Protein AF-A0A850SKY4-F1 (afdb_monomer_lite)

Structure (mmCIF, N/CA/C/O backbone):
data_AF-A0A850SKY4-F1
#
_entry.id   AF-A0A850SKY4-F1
#
loop_
_atom_site.group_PDB
_atom_site.id
_atom_site.type_symbol
_atom_site.label_atom_id
_atom_site.label_alt_id
_atom_site.label_comp_id
_atom_site.label_asym_id
_atom_site.label_entity_id
_atom_site.label_seq_id
_atom_site.pdbx_PDB_ins_code
_atom_site.Cartn_x
_atom_site.Cartn_y
_atom_site.Cartn_z
_atom_site.occupancy
_atom_site.B_iso_or_equiv
_atom_site.auth_seq_id
_atom_site.auth_comp_id
_atom_site.auth_asym_id
_atom_site.auth_atom_id
_atom_site.pdbx_PDB_model_num
ATOM 1 N N . MET A 1 1 ? 23.379 -3.160 -12.458 1.00 40.75 1 MET A N 1
ATOM 2 C CA . MET A 1 1 ? 22.372 -3.322 -13.524 1.00 40.75 1 MET A CA 1
ATOM 3 C C . MET A 1 1 ? 21.267 -2.329 -13.237 1.00 40.75 1 MET A C 1
ATOM 5 O O . MET A 1 1 ? 20.781 -2.315 -12.118 1.00 40.75 1 MET A O 1
ATOM 9 N N . ALA A 1 2 ? 20.944 -1.438 -14.171 1.00 45.31 2 ALA A N 1
ATOM 10 C CA . ALA A 1 2 ? 19.722 -0.653 -14.061 1.00 45.31 2 ALA A CA 1
ATOM 11 C C . ALA A 1 2 ? 18.605 -1.550 -14.602 1.00 45.31 2 ALA A C 1
ATOM 13 O O . ALA A 1 2 ? 18.466 -1.661 -15.818 1.00 45.31 2 ALA A O 1
ATOM 14 N N . GLY A 1 3 ? 17.923 -2.279 -13.712 1.00 50.12 3 GLY A N 1
ATOM 15 C CA . GLY A 1 3 ? 16.710 -3.014 -14.068 1.00 50.12 3 GLY A CA 1
ATOM 16 C C . GLY A 1 3 ? 15.757 -2.054 -14.775 1.00 50.12 3 GLY A C 1
ATOM 17 O O . GLY A 1 3 ? 15.608 -0.905 -14.345 1.00 50.12 3 GLY A O 1
ATOM 18 N N . ASN A 1 4 ? 15.196 -2.481 -15.906 1.00 62.06 4 ASN A N 1
ATOM 19 C CA . ASN A 1 4 ? 14.220 -1.707 -16.675 1.00 62.06 4 ASN A CA 1
ATOM 20 C C . ASN A 1 4 ? 12.864 -1.762 -15.961 1.00 62.06 4 ASN A C 1
ATOM 22 O O . ASN A 1 4 ? 11.878 -2.222 -16.521 1.00 62.06 4 ASN A O 1
ATOM 26 N N . ILE A 1 5 ? 12.829 -1.341 -14.702 1.00 69.19 5 ILE A N 1
ATOM 27 C CA . ILE A 1 5 ? 11.581 -1.128 -13.982 1.00 69.19 5 ILE A CA 1
ATOM 28 C C . ILE A 1 5 ? 10.931 0.110 -14.585 1.00 69.19 5 ILE A C 1
ATOM 30 O O . ILE A 1 5 ? 11.593 1.145 -14.741 1.00 69.19 5 ILE A O 1
ATOM 34 N N . ALA A 1 6 ? 9.649 -0.001 -14.931 1.00 75.88 6 ALA A N 1
ATOM 35 C CA . ALA A 1 6 ? 8.849 1.136 -15.360 1.00 75.88 6 ALA A CA 1
ATOM 36 C C . ALA A 1 6 ? 8.968 2.280 -14.343 1.00 75.88 6 ALA A C 1
ATOM 38 O O . ALA A 1 6 ? 9.213 2.053 -13.154 1.00 75.88 6 ALA A O 1
ATOM 39 N N . ALA A 1 7 ? 8.826 3.524 -14.801 1.00 78.69 7 ALA A N 1
ATOM 40 C CA . ALA A 1 7 ? 8.818 4.661 -13.890 1.00 78.69 7 ALA A CA 1
ATOM 41 C C . ALA A 1 7 ? 7.694 4.486 -12.858 1.00 78.69 7 ALA A C 1
ATOM 43 O O . ALA A 1 7 ? 6.604 4.027 -13.198 1.00 78.69 7 ALA A O 1
ATOM 44 N N . CYS A 1 8 ? 7.962 4.845 -11.599 1.00 79.12 8 CYS A N 1
ATOM 45 C CA . CYS A 1 8 ? 6.897 4.910 -10.607 1.00 79.12 8 CYS A CA 1
ATOM 46 C C . CYS A 1 8 ? 5.847 5.919 -11.110 1.00 79.12 8 CYS A C 1
ATOM 48 O O . CYS A 1 8 ? 6.239 7.016 -11.520 1.00 79.12 8 CYS A O 1
ATOM 50 N N . PRO A 1 9 ? 4.553 5.560 -11.139 1.00 79.88 9 PRO A N 1
ATOM 51 C CA . PRO A 1 9 ? 3.521 6.423 -11.696 1.00 79.88 9 PRO A CA 1
ATOM 52 C C . PRO A 1 9 ? 3.425 7.698 -10.861 1.00 79.88 9 PRO A C 1
ATOM 54 O O . PRO A 1 9 ? 3.389 7.608 -9.641 1.00 79.88 9 PRO A O 1
ATOM 57 N N . ASP A 1 10 ? 3.330 8.878 -11.475 1.00 84.94 10 ASP A N 1
ATOM 58 C CA . ASP A 1 10 ? 3.222 10.145 -10.728 1.00 84.94 10 ASP A CA 1
ATOM 59 C C . ASP A 1 10 ? 2.014 10.165 -9.765 1.00 84.94 10 ASP A C 1
ATOM 61 O O . ASP A 1 10 ? 2.070 10.749 -8.681 1.00 84.94 10 ASP A O 1
ATOM 65 N N . ASP A 1 11 ? 0.946 9.447 -10.121 1.00 88.38 11 ASP A N 1
ATOM 66 C CA . ASP A 1 11 ? -0.265 9.263 -9.316 1.00 88.38 11 ASP A CA 1
ATOM 67 C C . ASP A 1 11 ? -0.183 8.092 -8.312 1.00 88.38 11 ASP A C 1
ATOM 69 O O . ASP A 1 11 ? -1.209 7.700 -7.741 1.00 88.38 11 ASP A O 1
ATOM 73 N N . TYR A 1 12 ? 1.011 7.542 -8.038 1.00 85.50 12 TYR A N 1
ATOM 74 C CA . TYR A 1 12 ? 1.211 6.485 -7.033 1.00 85.50 12 TYR A CA 1
ATOM 75 C C . TYR A 1 12 ? 0.536 6.775 -5.679 1.00 85.50 12 TYR A C 1
ATOM 77 O O . TYR A 1 12 ? 0.016 5.826 -5.088 1.00 85.50 12 TYR A O 1
ATOM 85 N N . PRO A 1 13 ? 0.453 8.026 -5.164 1.00 86.94 13 PRO A N 1
ATOM 86 C CA . PRO A 1 13 ? -0.202 8.281 -3.886 1.00 86.94 13 PRO A CA 1
ATOM 87 C C . PRO A 1 13 ? -1.699 7.977 -3.928 1.00 86.94 13 PRO A C 1
ATOM 89 O O . PRO A 1 13 ? -2.243 7.373 -3.002 1.00 86.94 13 PRO A O 1
ATOM 92 N N . ALA A 1 14 ? -2.361 8.391 -5.010 1.00 88.00 14 ALA A N 1
ATOM 93 C CA . ALA A 1 14 ? -3.789 8.186 -5.206 1.00 88.00 14 ALA A CA 1
ATOM 94 C C . ALA A 1 14 ? -4.093 6.712 -5.497 1.00 88.00 14 ALA A C 1
ATOM 96 O O . ALA A 1 14 ? -5.043 6.159 -4.943 1.00 88.00 14 ALA A O 1
ATOM 97 N N . GLN A 1 15 ? -3.254 6.061 -6.307 1.00 89.50 15 GLN A N 1
ATOM 98 C CA . GLN A 1 15 ? -3.392 4.640 -6.622 1.00 89.50 15 GLN A CA 1
ATOM 99 C C . GLN A 1 15 ? -3.162 3.749 -5.397 1.00 89.50 15 GLN A C 1
ATOM 101 O O . GLN A 1 15 ? -3.962 2.852 -5.148 1.00 89.50 15 GLN A O 1
ATOM 106 N N . ALA A 1 16 ? -2.133 4.027 -4.590 1.00 87.56 16 ALA A N 1
ATOM 107 C CA . ALA A 1 16 ? -1.863 3.294 -3.354 1.00 87.56 16 ALA A CA 1
ATOM 108 C C . ALA A 1 16 ? -3.031 3.418 -2.372 1.00 87.56 16 ALA A C 1
ATOM 110 O O . ALA A 1 16 ? -3.480 2.416 -1.818 1.00 87.56 16 ALA A O 1
ATOM 111 N N . ALA A 1 17 ? -3.552 4.636 -2.186 1.00 86.44 17 ALA A N 1
ATOM 112 C CA . ALA A 1 17 ? -4.713 4.865 -1.335 1.00 86.44 17 ALA A CA 1
ATOM 113 C C . ALA A 1 17 ? -5.936 4.091 -1.838 1.00 86.44 17 ALA A C 1
ATOM 115 O O . ALA A 1 17 ? -6.482 3.285 -1.090 1.00 86.44 17 ALA A O 1
ATOM 116 N N . SER A 1 18 ? -6.284 4.241 -3.119 1.00 87.62 18 SER A N 1
ATOM 117 C CA . SER A 1 18 ? -7.434 3.557 -3.716 1.00 87.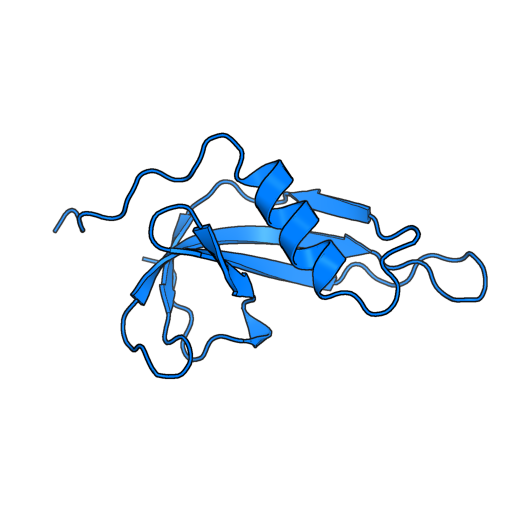62 18 SER A CA 1
ATOM 118 C C . SER A 1 18 ? -7.312 2.032 -3.648 1.00 87.62 18 SER A C 1
ATOM 120 O O . SER A 1 18 ? -8.301 1.351 -3.379 1.00 87.62 18 SER A O 1
ATOM 122 N N . TYR A 1 19 ? -6.116 1.488 -3.894 1.00 87.25 19 TYR A N 1
ATOM 123 C CA . TYR A 1 19 ? -5.860 0.049 -3.849 1.00 87.25 19 TYR A CA 1
ATOM 124 C C . TYR A 1 19 ? -6.096 -0.505 -2.445 1.00 87.25 19 TYR A C 1
ATOM 126 O O . TYR A 1 19 ? -6.790 -1.504 -2.257 1.00 87.25 19 TYR A O 1
ATOM 134 N N . VAL A 1 20 ? -5.570 0.191 -1.440 1.00 84.62 20 VAL A N 1
ATOM 135 C CA . VAL A 1 20 ? -5.680 -0.239 -0.049 1.00 84.62 20 VAL A CA 1
ATOM 136 C C . VAL A 1 20 ? -7.093 -0.049 0.472 1.00 84.62 20 VAL A C 1
ATOM 138 O O . VAL A 1 20 ? -7.628 -0.960 1.093 1.00 84.62 20 VAL A O 1
ATOM 141 N N . GLU A 1 21 ? -7.745 1.069 0.158 1.00 83.75 21 GLU A N 1
ATOM 142 C CA . GLU A 1 21 ? -9.156 1.291 0.482 1.00 83.75 21 GLU A CA 1
ATOM 143 C C . GLU A 1 21 ? -10.059 0.191 -0.091 1.00 83.75 21 GLU A C 1
ATOM 145 O O . GLU A 1 21 ? -10.979 -0.243 0.595 1.00 83.75 21 GLU A O 1
ATOM 150 N N . SER A 1 22 ? -9.768 -0.323 -1.292 1.00 83.31 22 SER A N 1
ATOM 151 C CA . SER A 1 22 ? -10.514 -1.444 -1.882 1.00 83.31 22 SER A CA 1
ATOM 152 C C . SER A 1 22 ? -10.303 -2.783 -1.163 1.00 83.31 22 SER A C 1
ATOM 154 O O . SER A 1 22 ? -11.136 -3.677 -1.309 1.00 83.31 22 SER A O 1
ATOM 156 N N . ARG A 1 23 ? -9.191 -2.951 -0.438 1.00 78.31 23 ARG A N 1
ATOM 157 C CA . ARG A 1 23 ? -8.855 -4.164 0.330 1.00 78.31 23 ARG A CA 1
ATOM 158 C C . ARG A 1 23 ? -9.356 -4.097 1.778 1.00 78.31 23 ARG A C 1
ATOM 160 O O . ARG A 1 23 ? -9.420 -5.126 2.447 1.00 78.31 23 ARG A O 1
ATOM 167 N N . LEU A 1 24 ? -9.699 -2.908 2.278 1.00 74.94 24 LEU A N 1
ATOM 168 C CA . LEU A 1 24 ? -10.230 -2.731 3.628 1.00 74.94 24 LEU A CA 1
ATOM 169 C C . LEU A 1 24 ? -11.693 -3.183 3.702 1.00 74.94 24 LEU A C 1
ATOM 171 O O . LEU A 1 24 ? -12.534 -2.716 2.940 1.00 74.94 24 LEU A O 1
ATOM 175 N N . ASP A 1 25 ? -12.001 -4.023 4.691 1.00 68.31 25 ASP A N 1
ATOM 176 C CA . ASP A 1 25 ? -13.368 -4.479 4.986 1.00 68.31 25 ASP A CA 1
ATOM 177 C C . ASP A 1 25 ? -14.321 -3.301 5.294 1.00 68.31 25 ASP A C 1
ATOM 179 O O . ASP A 1 25 ? -15.449 -3.258 4.807 1.00 68.31 25 ASP A O 1
ATOM 183 N N . ASP A 1 26 ? -13.827 -2.277 6.009 1.00 65.25 26 ASP A N 1
ATOM 184 C CA . ASP A 1 26 ? -14.528 -1.008 6.239 1.00 65.25 26 ASP A CA 1
ATOM 185 C C . ASP A 1 26 ? -13.711 0.176 5.696 1.00 65.25 26 ASP A C 1
ATOM 187 O O . ASP A 1 26 ? -12.914 0.816 6.389 1.00 65.25 26 ASP A O 1
ATOM 191 N N . ALA A 1 27 ? -13.904 0.469 4.409 1.00 64.69 27 ALA A N 1
ATOM 192 C CA . ALA A 1 27 ? -13.302 1.630 3.755 1.00 64.69 27 ALA A CA 1
ATOM 193 C C . ALA A 1 27 ? -13.917 2.967 4.223 1.00 64.69 27 ALA A C 1
ATOM 195 O O . ALA A 1 27 ? -13.326 4.034 4.036 1.00 64.69 27 ALA A O 1
ATOM 196 N N . ARG A 1 28 ? -15.113 2.957 4.840 1.00 62.81 28 ARG A N 1
ATOM 197 C CA . ARG A 1 28 ? -15.891 4.167 5.164 1.00 62.81 28 ARG A CA 1
ATOM 198 C C . ARG A 1 28 ? -15.324 4.899 6.384 1.00 62.81 28 ARG A C 1
ATOM 200 O O . ARG A 1 28 ? -15.871 4.905 7.485 1.00 62.81 28 ARG A O 1
ATOM 207 N N . GLY A 1 29 ? -14.262 5.656 6.132 1.00 67.12 29 GLY A N 1
ATOM 208 C CA . GLY A 1 29 ? -13.594 6.505 7.118 1.00 67.12 29 GLY A CA 1
ATOM 209 C C . GLY A 1 29 ? -12.172 6.065 7.441 1.00 67.12 29 GLY A C 1
ATOM 210 O O . GLY A 1 29 ? -11.590 6.597 8.390 1.00 67.12 29 GLY A O 1
ATOM 211 N N . ALA A 1 30 ? -11.612 5.132 6.669 1.00 75.69 30 ALA A N 1
ATOM 212 C CA . ALA A 1 30 ? -10.189 4.856 6.711 1.00 75.69 30 ALA A CA 1
ATOM 213 C C . ALA A 1 30 ? -9.397 6.111 6.312 1.00 75.69 30 ALA A C 1
ATOM 215 O O . ALA A 1 30 ? -9.769 6.848 5.400 1.00 75.69 30 ALA A O 1
ATOM 216 N N . ARG A 1 31 ? -8.308 6.390 7.029 1.00 83.56 31 ARG A N 1
ATOM 217 C CA . ARG A 1 31 ? -7.349 7.434 6.651 1.00 83.56 31 ARG A CA 1
ATOM 218 C C . ARG A 1 31 ? -6.075 6.784 6.158 1.00 83.56 31 ARG A C 1
ATOM 220 O O . ARG A 1 31 ? -5.408 6.123 6.950 1.00 83.56 31 ARG A O 1
ATOM 227 N N . VAL A 1 32 ? -5.738 7.022 4.895 1.00 85.62 32 VAL A N 1
ATOM 228 C CA . VAL A 1 32 ? -4.468 6.611 4.294 1.00 85.62 32 VAL A CA 1
ATOM 229 C C . VAL A 1 32 ? -3.494 7.788 4.309 1.00 85.62 32 VAL A C 1
ATOM 231 O O . VAL A 1 32 ? -3.851 8.911 3.953 1.00 85.62 32 VAL A O 1
ATOM 234 N N . GLN A 1 33 ? -2.263 7.538 4.742 1.00 88.50 33 GLN A N 1
ATOM 235 C CA . GLN A 1 33 ? -1.167 8.500 4.717 1.00 88.50 33 GLN A CA 1
ATOM 236 C C . GLN A 1 33 ? 0.073 7.853 4.105 1.00 88.50 33 GLN A C 1
ATOM 238 O O . GLN A 1 33 ? 0.527 6.821 4.586 1.00 88.50 33 GLN A O 1
ATOM 243 N N . ILE A 1 34 ? 0.644 8.489 3.086 1.00 89.06 34 ILE A N 1
ATOM 244 C CA . ILE A 1 34 ? 1.938 8.105 2.513 1.00 89.06 34 ILE A CA 1
ATOM 245 C C . ILE A 1 34 ? 3.031 8.510 3.502 1.00 89.06 34 ILE A C 1
ATOM 247 O O . ILE A 1 34 ? 3.048 9.652 3.968 1.00 89.06 34 ILE A O 1
ATOM 251 N N . VAL A 1 35 ? 3.915 7.576 3.849 1.00 89.12 35 VAL A N 1
ATOM 252 C CA . VAL A 1 35 ? 4.983 7.809 4.837 1.00 89.12 35 VAL A CA 1
ATOM 253 C C . VAL A 1 35 ? 6.388 7.651 4.272 1.00 89.12 35 VAL A C 1
ATOM 255 O O . VAL A 1 35 ? 7.349 7.939 4.983 1.00 89.12 35 VAL A O 1
ATOM 258 N N . SER A 1 36 ? 6.515 7.228 3.015 1.00 86.31 36 SER A N 1
ATOM 259 C CA . SER A 1 36 ? 7.797 7.066 2.335 1.00 86.31 36 SER A CA 1
ATOM 260 C C . SER A 1 36 ? 7.683 7.446 0.861 1.00 86.31 36 SER A C 1
ATOM 262 O O . SER A 1 36 ? 6.615 7.326 0.259 1.00 86.31 36 SER A O 1
ATOM 264 N N . GLU A 1 37 ? 8.792 7.912 0.294 1.00 87.56 37 GLU A N 1
ATOM 265 C CA . GLU A 1 37 ? 8.945 8.066 -1.153 1.00 87.56 37 GLU A CA 1
ATOM 266 C C . GL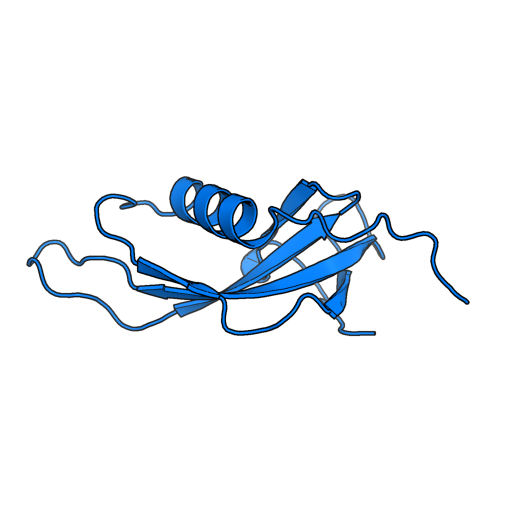U A 1 37 ? 9.061 6.679 -1.812 1.00 87.56 37 GLU A C 1
ATOM 268 O O . GLU A 1 37 ? 9.527 5.742 -1.156 1.00 87.56 37 GLU A O 1
ATOM 273 N N . PRO A 1 38 ? 8.682 6.518 -3.092 1.00 88.62 38 PRO A N 1
ATOM 274 C CA . PRO A 1 38 ? 8.811 5.245 -3.788 1.00 88.62 38 PRO A CA 1
ATOM 275 C C . PRO A 1 38 ? 10.254 4.743 -3.785 1.00 88.62 38 PRO A C 1
ATOM 277 O O . PRO A 1 38 ? 11.183 5.457 -4.170 1.00 88.62 38 PRO A O 1
ATOM 280 N N . TYR A 1 39 ? 10.446 3.494 -3.378 1.00 88.88 39 TYR A N 1
ATOM 281 C CA . TYR A 1 39 ? 11.750 2.840 -3.356 1.00 88.88 39 TYR A CA 1
ATOM 282 C C . TYR A 1 39 ? 11.705 1.530 -4.125 1.00 88.88 39 TYR A C 1
ATOM 284 O O . TYR A 1 39 ? 10.660 0.907 -4.259 1.00 88.88 39 TYR A O 1
ATOM 292 N N . ARG A 1 40 ? 12.850 1.109 -4.655 1.00 88.00 40 ARG A N 1
ATOM 293 C CA . ARG A 1 40 ? 12.927 -0.133 -5.417 1.00 88.00 40 ARG A CA 1
ATOM 294 C C . ARG A 1 40 ? 12.820 -1.326 -4.484 1.00 88.00 40 ARG A C 1
ATOM 296 O O . ARG A 1 40 ? 13.454 -1.358 -3.425 1.00 88.00 40 ARG A O 1
ATOM 303 N N . VAL A 1 41 ? 12.024 -2.294 -4.898 1.00 87.50 41 VAL A N 1
ATOM 304 C CA . VAL A 1 41 ? 11.848 -3.556 -4.191 1.00 87.50 41 VAL A CA 1
ATOM 305 C C . VAL A 1 41 ? 11.889 -4.707 -5.171 1.00 87.50 41 VAL A C 1
ATOM 307 O O . VAL A 1 41 ? 11.598 -4.547 -6.355 1.00 87.50 41 VAL A O 1
ATOM 310 N N . GLN A 1 42 ? 12.227 -5.862 -4.634 1.00 87.75 42 GLN A N 1
ATOM 311 C CA . GLN A 1 42 ? 12.133 -7.149 -5.282 1.00 87.75 42 GLN A CA 1
ATOM 312 C C . GLN A 1 42 ? 11.285 -8.033 -4.374 1.00 87.75 42 GLN A C 1
ATOM 314 O O . GLN A 1 42 ? 11.533 -8.092 -3.166 1.00 87.75 42 GLN A O 1
ATOM 319 N N . ALA A 1 43 ? 10.242 -8.640 -4.922 1.00 84.44 43 ALA A N 1
ATOM 320 C CA . ALA A 1 43 ? 9.304 -9.444 -4.154 1.00 84.44 43 ALA A CA 1
ATOM 321 C C . ALA A 1 43 ? 8.852 -10.664 -4.944 1.00 84.44 43 ALA A C 1
ATOM 323 O O . ALA A 1 43 ? 8.748 -10.617 -6.170 1.00 84.44 43 ALA A O 1
ATOM 324 N N . ASP A 1 44 ? 8.525 -11.729 -4.225 1.00 84.62 44 ASP A N 1
ATOM 325 C CA . ASP A 1 44 ? 7.800 -12.859 -4.777 1.00 84.62 44 ASP A CA 1
ATOM 326 C C . ASP A 1 44 ? 6.295 -12.598 -4.583 1.00 84.62 44 ASP A C 1
ATOM 328 O O . ASP A 1 44 ? 5.815 -12.389 -3.464 1.00 84.62 44 ASP A O 1
ATOM 332 N N . ILE A 1 45 ? 5.557 -12.534 -5.692 1.00 82.31 45 ILE A N 1
ATOM 333 C CA . ILE A 1 45 ? 4.119 -12.254 -5.753 1.00 82.31 45 ILE A CA 1
ATOM 334 C C . ILE A 1 45 ? 3.421 -13.478 -6.354 1.00 82.31 45 ILE A C 1
ATOM 336 O O . ILE A 1 45 ? 3.418 -13.660 -7.571 1.00 82.31 45 ILE A O 1
ATOM 340 N N . GLU A 1 46 ? 2.798 -14.298 -5.505 1.00 78.38 46 GLU A N 1
ATOM 341 C CA . GLU A 1 46 ? 2.082 -15.525 -5.895 1.00 78.38 46 GLU A CA 1
ATOM 342 C C . GLU A 1 46 ? 2.861 -16.398 -6.913 1.00 78.38 46 GLU A C 1
ATOM 344 O O . GLU A 1 46 ? 3.909 -16.947 -6.586 1.00 78.38 46 GLU A O 1
ATOM 349 N N . ASP A 1 47 ? 2.350 -16.540 -8.145 1.00 72.94 47 ASP A N 1
ATOM 350 C CA . ASP A 1 47 ? 2.922 -17.354 -9.236 1.00 72.94 47 ASP A CA 1
ATOM 351 C C . ASP A 1 47 ? 4.162 -16.702 -9.896 1.00 72.94 47 ASP A C 1
ATOM 353 O O . ASP A 1 47 ? 4.764 -17.268 -10.811 1.00 72.94 47 ASP A O 1
ATOM 357 N N . TYR A 1 48 ? 4.554 -15.503 -9.450 1.00 75.81 48 TYR A N 1
ATOM 358 C CA . TYR A 1 48 ? 5.677 -14.735 -9.981 1.00 75.81 48 TYR A CA 1
ATOM 359 C C . TYR A 1 48 ? 6.752 -14.531 -8.916 1.00 75.81 48 TYR A C 1
ATOM 361 O O . TYR A 1 48 ? 6.540 -13.848 -7.918 1.00 75.81 48 TYR A O 1
ATOM 369 N N . SER A 1 49 ? 7.942 -15.071 -9.161 1.00 80.00 49 SER A N 1
ATOM 370 C CA . SER A 1 49 ? 9.110 -14.854 -8.306 1.00 80.00 49 SER A CA 1
ATOM 371 C C . SER A 1 49 ? 10.012 -13.741 -8.827 1.00 80.00 49 SER A C 1
ATOM 373 O O . SER A 1 49 ? 10.052 -13.492 -10.034 1.00 80.00 49 SER A O 1
ATOM 375 N N . ASP A 1 50 ? 10.789 -13.136 -7.926 1.00 80.50 50 ASP A N 1
ATOM 376 C CA . ASP A 1 50 ? 11.847 -12.171 -8.267 1.00 80.50 50 ASP A CA 1
ATOM 377 C C . ASP A 1 50 ? 11.329 -10.905 -8.988 1.00 80.50 50 ASP A C 1
ATOM 379 O O . ASP A 1 50 ? 12.001 -10.315 -9.835 1.00 80.50 50 ASP A O 1
ATOM 383 N N . VAL A 1 51 ? 10.105 -10.475 -8.671 1.00 84.06 51 VAL A N 1
ATOM 384 C CA . VAL A 1 51 ? 9.452 -9.352 -9.347 1.00 84.06 51 VAL A CA 1
ATOM 385 C C . VAL A 1 51 ? 10.041 -8.031 -8.858 1.00 84.06 51 VAL A C 1
ATOM 387 O O . VAL A 1 51 ? 9.882 -7.653 -7.696 1.00 84.06 51 VAL A O 1
ATOM 390 N N . GLU A 1 52 ? 10.705 -7.305 -9.758 1.00 86.69 52 GLU A N 1
ATOM 391 C CA . GLU A 1 52 ? 11.181 -5.946 -9.501 1.00 86.69 52 GLU A CA 1
ATOM 392 C C . GLU A 1 52 ? 10.036 -4.929 -9.624 1.00 86.69 52 GLU A C 1
ATOM 394 O O . GLU A 1 52 ? 9.280 -4.913 -10.598 1.00 86.69 52 GLU A O 1
ATOM 399 N N . GLY A 1 53 ? 9.944 -4.024 -8.654 1.00 88.69 53 GLY A N 1
ATOM 400 C CA . GLY A 1 53 ? 8.917 -2.992 -8.624 1.00 88.69 53 GLY A CA 1
ATOM 401 C C . GLY A 1 53 ? 9.263 -1.823 -7.710 1.00 88.69 53 GLY A C 1
ATOM 402 O O . GLY A 1 53 ? 10.407 -1.635 -7.282 1.00 88.69 53 GLY A O 1
ATOM 403 N N . TRP A 1 54 ? 8.243 -1.029 -7.401 1.00 90.62 54 TRP A N 1
ATOM 404 C CA . TRP A 1 54 ? 8.323 0.079 -6.457 1.00 90.62 54 TRP A CA 1
ATOM 405 C C . TRP A 1 54 ? 7.500 -0.219 -5.212 1.00 90.62 54 TRP A C 1
ATOM 407 O O . TRP A 1 54 ? 6.296 -0.433 -5.294 1.00 90.62 54 TRP A O 1
ATOM 417 N N . GLY A 1 55 ? 8.146 -0.197 -4.053 1.00 90.75 55 GLY A N 1
ATOM 418 C CA . GLY A 1 55 ? 7.498 -0.199 -2.754 1.00 90.75 55 GLY A CA 1
ATOM 419 C C . GLY A 1 55 ? 7.170 1.227 -2.328 1.00 90.75 55 GLY A C 1
ATOM 420 O O . GLY A 1 55 ? 8.010 2.126 -2.423 1.00 90.75 55 GLY A O 1
ATOM 421 N N . VAL A 1 56 ? 5.949 1.435 -1.844 1.00 91.12 56 VAL A N 1
ATOM 422 C CA . VAL A 1 56 ? 5.516 2.690 -1.222 1.00 91.12 56 VAL A CA 1
ATOM 423 C C . VAL A 1 56 ? 4.946 2.377 0.149 1.00 91.12 56 VAL A C 1
ATOM 425 O O . VAL A 1 56 ? 3.934 1.686 0.265 1.00 91.12 56 VAL A O 1
ATOM 428 N N . ASP A 1 57 ? 5.576 2.907 1.194 1.00 90.62 57 ASP A N 1
ATOM 429 C CA . ASP A 1 57 ? 5.069 2.728 2.550 1.00 90.62 57 ASP A CA 1
ATOM 430 C C . ASP A 1 57 ? 3.923 3.696 2.825 1.00 90.62 57 ASP A C 1
ATOM 432 O O . ASP A 1 57 ? 4.032 4.919 2.657 1.00 90.62 57 ASP A O 1
ATOM 436 N N . ILE A 1 58 ? 2.836 3.137 3.335 1.00 88.88 58 ILE A N 1
ATOM 437 C CA . ILE A 1 58 ? 1.653 3.855 3.774 1.00 88.88 58 ILE A CA 1
ATOM 438 C C . ILE A 1 58 ? 1.291 3.472 5.200 1.00 88.88 58 ILE A C 1
ATOM 440 O O . ILE A 1 58 ? 1.609 2.395 5.700 1.00 88.88 58 ILE A O 1
ATOM 444 N N . ARG A 1 59 ? 0.564 4.360 5.862 1.00 89.06 59 ARG A N 1
ATOM 445 C CA . ARG A 1 59 ? -0.098 4.083 7.127 1.00 89.06 59 ARG A CA 1
ATOM 446 C C . ARG A 1 59 ? -1.581 4.281 6.962 1.00 89.06 59 ARG A C 1
ATOM 448 O O . ARG A 1 59 ? -2.032 5.325 6.495 1.00 89.06 59 AR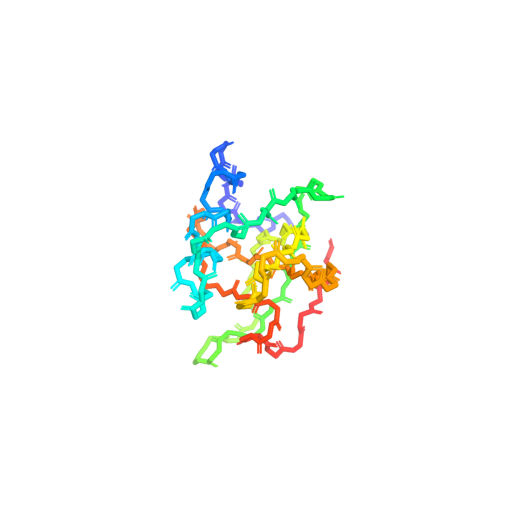G A O 1
ATOM 455 N N . VAL A 1 60 ? -2.326 3.283 7.394 1.00 85.25 60 VAL A N 1
ATOM 456 C CA . VAL A 1 60 ? -3.776 3.264 7.325 1.00 85.25 60 VAL A CA 1
ATOM 457 C C . VAL A 1 60 ? -4.325 3.227 8.730 1.00 85.25 60 VAL A C 1
ATOM 459 O O . VAL A 1 60 ? -3.860 2.469 9.581 1.00 85.25 60 VAL A O 1
ATOM 462 N N . ARG A 1 61 ? -5.333 4.054 8.978 1.00 84.56 61 ARG A N 1
ATOM 463 C CA . ARG A 1 61 ? -6.089 4.032 10.223 1.00 84.56 61 ARG A CA 1
ATOM 464 C C . ARG A 1 61 ? -7.552 3.793 9.913 1.00 84.56 61 ARG A C 1
ATOM 466 O O . ARG A 1 61 ? -8.218 4.695 9.408 1.00 84.56 61 ARG A O 1
ATOM 473 N N . SER A 1 62 ? -8.043 2.601 10.228 1.00 75.81 62 SER A N 1
ATOM 474 C CA . SER A 1 62 ? -9.451 2.249 10.037 1.00 75.81 62 SER A CA 1
ATOM 475 C C . SER A 1 62 ? -10.331 2.876 11.116 1.00 75.81 62 SER A C 1
ATOM 477 O O . SER A 1 62 ? -9.907 3.073 12.265 1.00 75.81 62 SER A O 1
ATOM 479 N N . ARG A 1 63 ? -11.574 3.186 10.747 1.00 69.06 63 ARG A N 1
ATOM 480 C CA . ARG A 1 63 ? -12.596 3.648 11.683 1.00 69.06 63 ARG A CA 1
ATOM 481 C C . ARG A 1 63 ? -13.259 2.432 12.326 1.00 69.06 63 ARG A C 1
ATOM 483 O O . ARG A 1 63 ? -13.736 1.544 11.637 1.00 69.06 63 ARG A O 1
ATOM 490 N N . LEU A 1 64 ? -13.260 2.378 13.651 1.00 70.38 64 LEU A N 1
ATOM 491 C CA . LEU A 1 64 ? -13.903 1.313 14.412 1.00 70.38 64 LEU A CA 1
ATOM 492 C C . LEU A 1 64 ? -15.422 1.545 14.473 1.00 70.38 64 LEU A C 1
ATOM 494 O O . LEU A 1 64 ? -15.865 2.700 14.451 1.00 70.38 64 LEU A O 1
ATOM 498 N N . PRO A 1 65 ? -16.232 0.483 14.654 1.00 59.75 65 PRO A N 1
ATOM 499 C CA . PRO A 1 65 ? -17.698 0.569 14.717 1.00 59.75 65 PRO A CA 1
ATOM 500 C C . PRO A 1 65 ? -18.257 1.421 15.880 1.00 59.75 65 PRO A C 1
ATOM 502 O O . PRO A 1 65 ? -19.462 1.638 15.955 1.00 59.75 65 PRO A O 1
ATOM 505 N N . GLY A 1 66 ? -17.404 1.953 16.764 1.00 63.81 66 GLY A N 1
ATOM 506 C CA . GLY A 1 66 ? -17.759 2.942 17.792 1.00 63.81 66 GLY A CA 1
ATOM 507 C C . GLY A 1 66 ? -17.539 4.410 17.393 1.00 63.81 66 GLY A C 1
ATOM 508 O O . GLY A 1 66 ? -17.811 5.303 18.187 1.00 63.81 66 GLY A O 1
ATOM 509 N N . GLY A 1 67 ? -17.030 4.685 16.188 1.00 61.66 67 GLY A N 1
ATOM 510 C CA . GLY A 1 67 ? -16.662 6.033 15.741 1.00 61.66 67 GLY A CA 1
ATOM 511 C C . GLY A 1 67 ? -15.243 6.464 16.126 1.00 61.66 67 GLY A C 1
ATOM 512 O O . GLY A 1 67 ? -14.740 7.426 15.544 1.00 61.66 67 GLY A O 1
ATOM 513 N N . ASP A 1 68 ? -14.596 5.729 17.030 1.00 64.38 68 ASP A N 1
ATOM 514 C CA . ASP A 1 68 ? -13.163 5.801 17.299 1.00 64.38 68 ASP A CA 1
ATOM 515 C C . ASP A 1 68 ? -12.336 5.324 16.105 1.00 64.38 68 ASP A C 1
ATOM 517 O O . ASP A 1 68 ? -12.806 4.603 15.228 1.00 64.38 68 ASP A O 1
ATOM 521 N N . TYR A 1 69 ? -11.070 5.717 16.078 1.00 70.56 69 TYR A N 1
ATOM 522 C CA . TYR A 1 69 ? -10.131 5.240 15.075 1.00 70.56 69 TYR A CA 1
ATOM 523 C C . TYR A 1 69 ? -9.176 4.233 15.709 1.00 70.56 69 TYR A C 1
ATOM 525 O O . TYR A 1 69 ? -8.579 4.528 16.751 1.00 70.56 69 TYR A O 1
ATOM 533 N N . GLY A 1 70 ? -8.992 3.091 15.044 1.00 69.19 70 GLY A N 1
ATOM 534 C CA . GLY A 1 70 ? -8.063 2.042 15.460 1.00 69.19 70 GLY A CA 1
ATOM 535 C C . GLY A 1 70 ? -6.605 2.500 15.449 1.00 69.19 70 GLY A C 1
ATOM 536 O O . GLY A 1 70 ? -6.297 3.681 15.260 1.00 69.19 70 GLY A O 1
ATOM 537 N N . ASN A 1 71 ? -5.683 1.567 15.666 1.00 76.25 71 ASN A N 1
ATOM 538 C CA . ASN A 1 71 ? -4.263 1.887 15.582 1.00 76.25 71 ASN A CA 1
ATOM 539 C C . ASN A 1 71 ? -3.840 2.094 14.118 1.00 76.25 71 ASN A C 1
ATOM 541 O O . ASN A 1 71 ? -4.495 1.586 13.208 1.00 76.25 71 ASN A O 1
ATOM 545 N N . TYR A 1 72 ? -2.762 2.846 13.887 1.00 78.75 72 TYR A N 1
ATOM 546 C CA . TYR A 1 72 ? -2.185 2.918 12.544 1.00 78.75 72 TYR A CA 1
ATOM 547 C C . TYR A 1 72 ? -1.534 1.581 12.207 1.00 78.75 72 TYR A C 1
ATOM 549 O O . TYR A 1 72 ? -0.645 1.130 12.930 1.00 78.75 72 TYR A O 1
ATOM 557 N N . VAL A 1 73 ? -1.949 0.989 11.096 1.00 82.88 73 VAL A N 1
ATOM 558 C CA . VAL A 1 73 ? -1.296 -0.180 10.512 1.00 82.88 73 VAL A CA 1
ATOM 559 C C . VAL A 1 73 ? -0.470 0.301 9.331 1.00 82.88 73 VAL A C 1
ATOM 561 O O . VAL A 1 73 ? -0.947 1.091 8.515 1.00 82.88 73 VAL A O 1
ATOM 564 N N . SER A 1 74 ? 0.801 -0.091 9.299 1.00 85.75 74 SER A N 1
ATOM 565 C CA .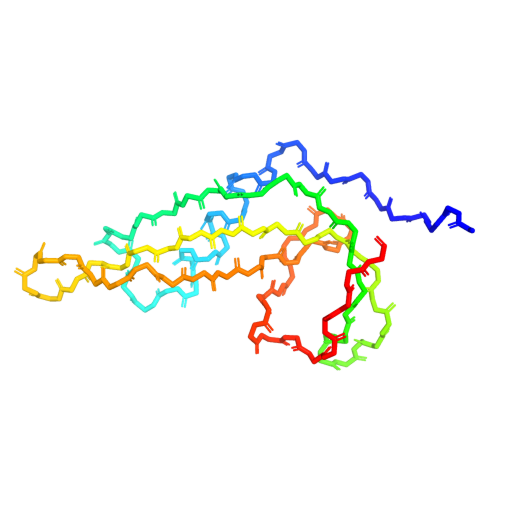 SER A 1 74 ? 1.693 0.263 8.195 1.00 85.75 74 SER A CA 1
ATOM 566 C C . SER A 1 74 ? 1.631 -0.844 7.155 1.00 85.75 74 SER A C 1
ATOM 568 O O . SER A 1 74 ? 1.778 -2.008 7.515 1.00 85.75 74 SER A O 1
ATOM 570 N N . TYR A 1 75 ? 1.435 -0.471 5.898 1.00 85.00 75 TYR A N 1
ATOM 571 C CA . TYR A 1 75 ? 1.468 -1.381 4.761 1.00 85.00 75 TYR A CA 1
ATOM 572 C C . TYR A 1 75 ? 2.452 -0.839 3.734 1.00 85.00 75 TYR A C 1
ATOM 574 O O . TYR A 1 75 ? 2.642 0.372 3.636 1.00 85.00 75 TYR A O 1
ATOM 582 N N . THR A 1 76 ? 3.036 -1.723 2.941 1.00 89.25 76 THR A N 1
ATOM 583 C CA . THR A 1 76 ? 3.791 -1.334 1.751 1.00 89.25 76 THR A CA 1
ATOM 584 C C . THR A 1 76 ? 2.984 -1.767 0.541 1.00 89.25 76 THR A C 1
ATOM 586 O O . THR A 1 76 ? 2.628 -2.938 0.445 1.00 89.25 76 THR A O 1
ATOM 589 N N . VAL A 1 77 ? 2.663 -0.830 -0.349 1.00 89.88 77 VAL A N 1
ATOM 590 C CA . VAL A 1 77 ? 2.035 -1.131 -1.641 1.00 89.88 77 VAL A CA 1
ATOM 591 C C . VAL A 1 77 ? 3.140 -1.369 -2.656 1.00 89.88 77 VAL A C 1
ATOM 593 O O . VAL A 1 77 ? 4.049 -0.544 -2.774 1.00 89.88 77 VAL A O 1
ATOM 596 N N . LEU A 1 78 ? 3.053 -2.479 -3.380 1.00 89.56 78 LEU A N 1
ATOM 597 C CA . LEU A 1 78 ? 3.944 -2.788 -4.485 1.00 89.56 78 LEU A CA 1
ATOM 598 C C . LEU A 1 78 ? 3.325 -2.358 -5.806 1.00 89.56 78 LEU A C 1
ATOM 600 O O . LEU A 1 78 ? 2.204 -2.745 -6.135 1.00 89.56 78 LEU A O 1
ATOM 604 N N . PHE A 1 79 ? 4.106 -1.607 -6.571 1.00 89.31 79 PHE A N 1
ATOM 605 C CA . PHE A 1 79 ? 3.809 -1.236 -7.940 1.00 89.31 79 PHE A CA 1
ATOM 606 C C . PHE A 1 79 ? 4.727 -1.989 -8.892 1.00 89.31 79 PHE A C 1
ATOM 608 O O . PHE A 1 79 ? 5.948 -1.829 -8.832 1.00 89.31 79 PHE A O 1
ATOM 615 N N . VAL A 1 80 ? 4.143 -2.763 -9.797 1.00 86.00 80 VAL A N 1
ATOM 616 C CA . VAL A 1 80 ? 4.859 -3.490 -10.849 1.00 86.00 80 VAL A CA 1
ATOM 617 C C . VAL A 1 80 ? 4.350 -2.965 -12.180 1.00 86.00 80 VAL A C 1
ATOM 619 O O . VAL A 1 80 ? 3.151 -2.801 -12.362 1.00 86.00 80 VAL A O 1
ATOM 622 N N . ASP A 1 81 ? 5.271 -2.595 -13.069 1.00 83.56 81 ASP A N 1
ATOM 623 C CA . ASP A 1 81 ? 4.962 -1.926 -14.345 1.00 83.56 81 ASP A CA 1
ATOM 624 C C . ASP A 1 81 ? 4.092 -0.650 -14.221 1.00 83.56 81 ASP A C 1
ATOM 626 O O . ASP A 1 81 ? 3.427 -0.218 -15.153 1.00 83.56 81 ASP A O 1
ATOM 630 N N . GLY A 1 82 ? 4.117 -0.008 -13.049 1.00 82.81 82 GLY A N 1
ATOM 631 C CA . GLY A 1 82 ? 3.325 1.189 -12.759 1.00 82.81 82 GLY A CA 1
ATOM 632 C C . GLY A 1 82 ? 1.897 0.925 -12.276 1.00 82.81 82 GLY A C 1
ATOM 633 O O . GLY A 1 82 ? 1.153 1.881 -12.062 1.00 82.81 82 GLY A O 1
ATOM 634 N N . GLU A 1 83 ? 1.537 -0.333 -12.030 1.00 83.88 83 GLU A N 1
ATOM 635 C CA . GLU A 1 83 ? 0.240 -0.727 -11.481 1.00 83.88 83 GLU A CA 1
ATOM 636 C C . GLU A 1 83 ? 0.385 -1.281 -10.055 1.00 83.88 83 GLU A C 1
ATOM 638 O O . GLU A 1 83 ? 1.332 -2.023 -9.784 1.00 83.88 83 GLU A O 1
ATOM 643 N N . PRO A 1 84 ? -0.524 -0.946 -9.119 1.00 87.19 84 PRO A N 1
ATOM 644 C CA . PRO A 1 84 ? -0.523 -1.525 -7.782 1.00 87.19 84 PRO A CA 1
ATOM 645 C C . PRO A 1 84 ? -0.982 -2.987 -7.849 1.00 87.19 84 PRO A C 1
ATOM 647 O O . PRO A 1 84 ? -2.130 -3.267 -8.191 1.00 87.19 84 PRO A O 1
ATOM 650 N N . VAL A 1 85 ? -0.092 -3.917 -7.505 1.00 85.31 85 VAL A N 1
ATOM 651 C CA . VAL A 1 85 ? -0.340 -5.364 -7.657 1.00 85.31 85 VAL A CA 1
ATOM 652 C C . VAL A 1 85 ? -0.524 -6.097 -6.332 1.00 85.31 85 VAL A C 1
ATOM 654 O O . VAL A 1 85 ? -1.254 -7.081 -6.275 1.00 85.31 85 VAL A O 1
ATOM 657 N N . ALA A 1 86 ? 0.107 -5.634 -5.250 1.00 84.50 86 ALA A N 1
ATOM 658 C CA . ALA A 1 86 ? 0.149 -6.372 -3.987 1.00 84.50 86 ALA A CA 1
ATOM 659 C C . ALA A 1 86 ? 0.408 -5.455 -2.784 1.00 84.50 86 ALA A C 1
ATOM 661 O O . ALA A 1 86 ? 0.983 -4.371 -2.924 1.00 84.50 86 ALA A O 1
ATOM 662 N N . LEU A 1 87 ? -0.011 -5.894 -1.593 1.00 83.56 87 LEU A N 1
ATOM 663 C CA . LEU A 1 87 ? 0.498 -5.364 -0.328 1.00 83.56 87 LEU A CA 1
ATOM 664 C C . LEU A 1 87 ? 1.642 -6.243 0.172 1.00 83.56 87 LEU A C 1
ATOM 666 O O . LEU A 1 87 ? 1.724 -7.410 -0.185 1.00 83.56 87 LEU A O 1
ATOM 670 N N . CYS A 1 88 ? 2.473 -5.714 1.070 1.00 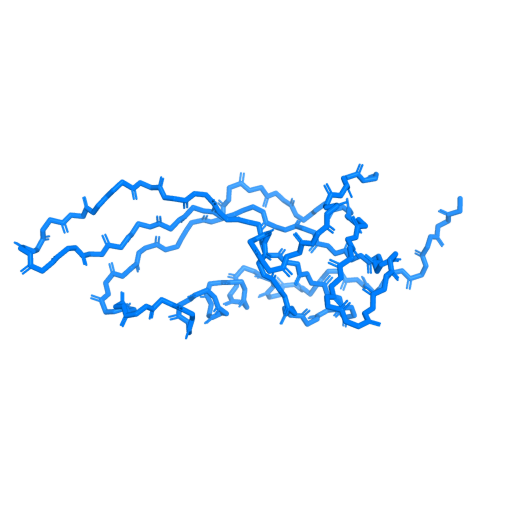79.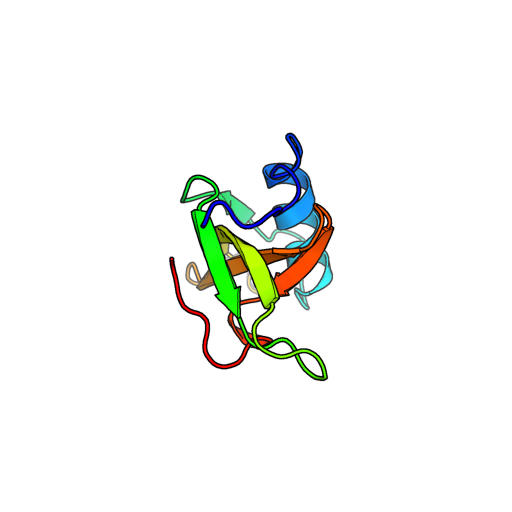62 88 CYS A N 1
ATOM 671 C CA . CYS A 1 88 ? 3.517 -6.491 1.750 1.00 79.62 88 CYS A CA 1
ATOM 672 C C . CYS A 1 88 ? 2.996 -7.802 2.370 1.00 79.62 88 CYS A C 1
ATOM 674 O O . CYS A 1 88 ? 3.750 -8.760 2.488 1.00 79.62 88 CYS A O 1
ATOM 676 N N . GLU A 1 89 ? 1.729 -7.843 2.792 1.00 77.06 89 GLU A N 1
ATOM 677 C CA . GLU A 1 89 ? 1.100 -9.046 3.354 1.00 77.06 89 GLU A CA 1
ATOM 678 C C . GLU A 1 89 ? 0.783 -10.115 2.300 1.00 77.06 89 GLU A C 1
ATOM 680 O O . GLU A 1 89 ? 0.712 -11.292 2.640 1.00 77.06 89 GLU A O 1
ATOM 685 N N . ASP A 1 90 ? 0.602 -9.714 1.040 1.00 76.62 90 ASP A N 1
ATOM 686 C CA . ASP A 1 90 ? 0.376 -10.607 -0.101 1.00 76.62 90 ASP A CA 1
ATOM 687 C C . ASP A 1 90 ? 1.695 -11.080 -0.742 1.00 76.62 90 ASP A C 1
ATOM 689 O O . ASP A 1 90 ? 1.675 -11.900 -1.656 1.00 76.62 90 ASP A O 1
ATOM 693 N N . THR A 1 91 ? 2.842 -10.547 -0.305 1.00 75.25 91 THR A N 1
ATOM 694 C CA . THR A 1 91 ? 4.156 -10.872 -0.874 1.00 75.25 91 THR A CA 1
ATOM 695 C C . THR A 1 91 ? 4.986 -11.735 0.050 1.00 75.25 91 THR A C 1
ATOM 697 O O . THR A 1 91 ? 5.089 -11.466 1.249 1.00 75.25 91 THR A O 1
ATOM 700 N N . GLU A 1 92 ? 5.677 -12.704 -0.532 1.00 74.69 92 GLU A N 1
ATOM 701 C CA . GLU A 1 92 ? 6.718 -13.456 0.151 1.00 74.69 92 GLU A CA 1
ATOM 702 C C . GLU A 1 92 ? 8.083 -12.819 -0.171 1.00 74.69 92 GLU A C 1
ATOM 704 O O . GLU A 1 92 ? 8.323 -12.324 -1.269 1.00 74.69 92 GLU A O 1
ATOM 709 N N . GLY A 1 93 ? 8.985 -12.750 0.813 1.00 73.38 93 GLY A N 1
ATOM 710 C CA . GLY A 1 93 ? 10.381 -12.373 0.546 1.00 73.38 93 GLY A CA 1
ATOM 711 C C . GLY A 1 93 ? 10.657 -10.918 0.126 1.00 73.38 93 GLY A C 1
ATOM 712 O O . GLY A 1 93 ? 11.715 -10.667 -0.451 1.00 73.38 93 GLY A O 1
ATOM 713 N N . LEU A 1 94 ? 9.778 -9.951 0.438 1.00 80.25 94 LEU A N 1
ATOM 714 C CA . LEU A 1 94 ? 9.980 -8.529 0.108 1.00 80.25 94 LEU A CA 1
ATOM 715 C C . LEU A 1 94 ? 11.372 -8.025 0.535 1.00 80.25 94 LEU A C 1
ATOM 717 O O . LEU A 1 94 ? 11.672 -7.888 1.725 1.00 80.25 94 LEU A O 1
ATOM 721 N N . THR A 1 95 ? 12.192 -7.670 -0.451 1.00 82.06 95 THR A N 1
ATOM 722 C CA . THR A 1 95 ? 13.547 -7.153 -0.259 1.00 82.06 95 THR A CA 1
ATOM 723 C C . THR A 1 95 ? 13.690 -5.789 -0.916 1.00 82.06 95 THR A C 1
ATOM 725 O O . THR A 1 95 ? 13.383 -5.599 -2.089 1.00 82.06 95 THR A O 1
ATOM 728 N N . ARG A 1 96 ? 14.183 -4.810 -0.158 1.00 82.38 96 ARG A N 1
ATOM 729 C CA . ARG A 1 96 ? 14.536 -3.490 -0.692 1.00 82.38 96 ARG A CA 1
ATOM 730 C C . ARG A 1 96 ? 15.920 -3.544 -1.343 1.00 82.38 96 ARG A C 1
ATOM 732 O O . ARG A 1 96 ? 16.862 -4.003 -0.695 1.00 82.38 96 ARG A O 1
ATOM 739 N N . VAL A 1 97 ? 16.030 -3.040 -2.575 1.00 75.94 97 VAL A N 1
ATOM 740 C CA . VAL A 1 97 ? 17.258 -3.062 -3.401 1.00 75.94 97 VAL A CA 1
ATOM 741 C C . VAL A 1 97 ? 17.905 -1.691 -3.574 1.00 75.94 97 VAL A C 1
ATOM 743 O O . VAL A 1 97 ? 17.190 -0.663 -3.495 1.00 75.94 97 VAL A O 1
#

Sequence (97 aa):
MAGNIAACPDDYPAQAASYVESRLDDARGARVQIVSEPYRVQADIEDYSDVEGWGVDIRVRSRLPGGDYGNYVSYTVLFVDGEPVALCEDTEGLTRV

Foldseek 3Di:
DPPPFAPQDPCVQVQVLVVVLVVDPASPDKDKDFDDDWFWKFWAAVVRHRAIWTWTKMWIWGQDPVRDIDDTDIWIFTAGSNHGDDIPVRTDPIDTD

Radius of gyration: 13.92 Å; chains: 1; bounding box: 40×28×34 Å

pLDDT: mean 79.87, std 10.09, range [40.75, 91.12]

Secondary structure (DSSP, 8-state):
----PPPPPTTHHHHHHHHHHHH-TT-TT-EEEE-S--EEEEEEETTEEEEEEEEEEEEEEPBPTTS-B-PPEEEEEEEETTEEEEETTTEEEEEE-